Protein AF-A0A949XTY3-F1 (afdb_monomer_lite)

Radius of gyration: 13.12 Å; chains: 1; bounding box: 26×19×36 Å

Structure (mmCIF, N/CA/C/O backbone):
data_AF-A0A949XTY3-F1
#
_entry.id   AF-A0A949XTY3-F1
#
loop_
_atom_site.group_PDB
_atom_site.id
_atom_site.type_symbol
_atom_site.label_atom_id
_atom_site.label_alt_id
_atom_site.label_comp_id
_atom_site.label_asym_id
_atom_site.label_entity_id
_atom_site.label_seq_id
_atom_site.pdbx_PDB_ins_code
_atom_site.Cartn_x
_atom_site.Cartn_y
_atom_site.Cartn_z
_atom_site.occupancy
_atom_site.B_iso_or_equiv
_atom_site.auth_seq_id
_atom_site.auth_comp_id
_atom_site.auth_asym_id
_atom_site.auth_atom_id
_atom_site.pdbx_PDB_model_num
ATOM 1 N N . MET A 1 1 ? 8.818 10.092 17.363 1.00 46.91 1 MET A N 1
ATOM 2 C CA . MET A 1 1 ? 7.856 9.232 18.087 1.00 46.91 1 MET A CA 1
ATOM 3 C C . MET A 1 1 ? 6.427 9.408 17.573 1.00 46.91 1 MET A C 1
ATOM 5 O O . MET A 1 1 ? 5.808 8.398 17.302 1.00 46.91 1 MET A O 1
ATOM 9 N N . ALA A 1 2 ? 5.937 10.629 17.309 1.00 52.19 2 ALA A N 1
ATOM 10 C CA . ALA A 1 2 ? 4.569 10.851 16.800 1.00 52.19 2 ALA A CA 1
ATOM 11 C C . ALA A 1 2 ? 4.222 10.169 15.451 1.00 52.19 2 ALA A C 1
ATOM 13 O O . ALA A 1 2 ? 3.069 9.813 15.227 1.00 52.19 2 ALA A O 1
ATOM 14 N N . THR A 1 3 ? 5.196 9.960 14.554 1.00 64.38 3 THR A N 1
ATOM 15 C CA . THR A 1 3 ? 4.955 9.292 13.260 1.00 64.38 3 THR A CA 1
ATOM 16 C C . THR A 1 3 ? 4.575 7.821 13.425 1.00 64.38 3 THR A C 1
ATOM 18 O O . THR A 1 3 ? 3.688 7.349 12.725 1.00 64.38 3 THR A O 1
ATOM 21 N N . SER A 1 4 ? 5.205 7.123 14.375 1.00 79.06 4 SER A N 1
ATOM 22 C CA . SER A 1 4 ? 5.007 5.690 14.607 1.00 79.06 4 SER A CA 1
ATOM 23 C C . SER A 1 4 ? 3.603 5.393 15.134 1.00 79.06 4 SER A C 1
ATOM 25 O O . SER A 1 4 ? 2.953 4.466 14.661 1.00 79.06 4 SER A O 1
ATOM 27 N N . ASP A 1 5 ? 3.115 6.214 16.068 1.00 88.69 5 ASP A N 1
ATOM 28 C CA . ASP A 1 5 ? 1.785 6.045 16.663 1.00 88.69 5 ASP A CA 1
ATOM 29 C C . ASP A 1 5 ? 0.676 6.366 15.651 1.00 88.69 5 ASP A C 1
ATOM 31 O O . ASP A 1 5 ? -0.325 5.655 15.572 1.00 88.69 5 ASP A O 1
ATOM 35 N N . ALA A 1 6 ? 0.876 7.396 14.819 1.00 89.31 6 ALA A N 1
ATOM 36 C CA . ALA A 1 6 ? -0.048 7.736 13.739 1.00 89.31 6 ALA A CA 1
ATOM 37 C C . ALA A 1 6 ? -0.095 6.650 12.649 1.00 89.31 6 ALA A C 1
ATOM 39 O O . ALA A 1 6 ? -1.170 6.329 12.145 1.00 89.31 6 ALA A O 1
ATOM 40 N N . GLU A 1 7 ? 1.049 6.059 12.293 1.00 91.56 7 GLU A N 1
ATOM 41 C CA . GLU A 1 7 ? 1.105 4.918 11.370 1.00 91.56 7 GLU A CA 1
ATOM 42 C C . GLU A 1 7 ? 0.446 3.672 11.973 1.00 91.56 7 GLU A C 1
ATOM 44 O O . GLU A 1 7 ? -0.333 3.004 11.293 1.00 91.56 7 GLU A O 1
ATOM 49 N N . ALA A 1 8 ? 0.683 3.386 13.256 1.00 94.31 8 ALA A N 1
ATOM 50 C CA . ALA A 1 8 ? 0.043 2.272 13.949 1.00 94.31 8 ALA A CA 1
ATOM 51 C C . ALA A 1 8 ? -1.485 2.429 13.991 1.00 94.31 8 ALA A C 1
ATOM 53 O O . ALA A 1 8 ? -2.207 1.471 13.712 1.00 94.31 8 ALA A O 1
ATOM 54 N N . LEU A 1 9 ? 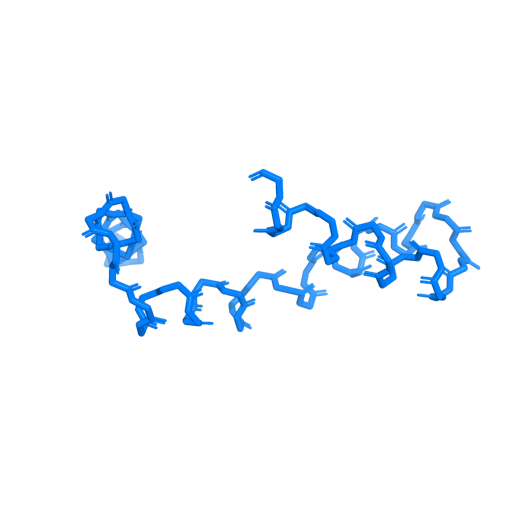-1.983 3.636 14.276 1.00 95.81 9 LEU A N 1
ATOM 55 C CA . LEU A 1 9 ? -3.414 3.938 14.266 1.00 95.81 9 LEU A CA 1
ATOM 56 C C . LEU A 1 9 ? -4.018 3.794 12.862 1.00 95.81 9 LEU A C 1
ATOM 58 O O . LEU A 1 9 ? -5.082 3.195 12.719 1.00 95.81 9 LEU A O 1
ATOM 62 N N . LEU A 1 10 ? -3.330 4.287 11.828 1.00 95.50 10 LEU A N 1
ATOM 63 C CA . LEU A 1 10 ? -3.762 4.131 10.437 1.00 95.50 10 LEU A CA 1
ATOM 64 C C . LEU A 1 10 ? -3.909 2.648 10.072 1.00 95.50 10 LEU A C 1
ATOM 66 O O . LEU A 1 10 ? -4.937 2.236 9.540 1.00 95.50 10 LEU A O 1
ATOM 70 N N . VAL A 1 11 ? -2.920 1.823 10.426 1.00 94.88 11 VAL A N 1
ATOM 71 C CA . VAL A 1 11 ? -2.962 0.371 10.197 1.00 94.88 11 VAL A CA 1
ATOM 72 C C . VAL A 1 11 ? -4.118 -0.285 10.955 1.00 94.88 11 VAL A C 1
ATOM 74 O O . VAL A 1 11 ? -4.779 -1.171 10.411 1.00 94.88 11 VAL A O 1
ATOM 77 N N . GLN A 1 12 ?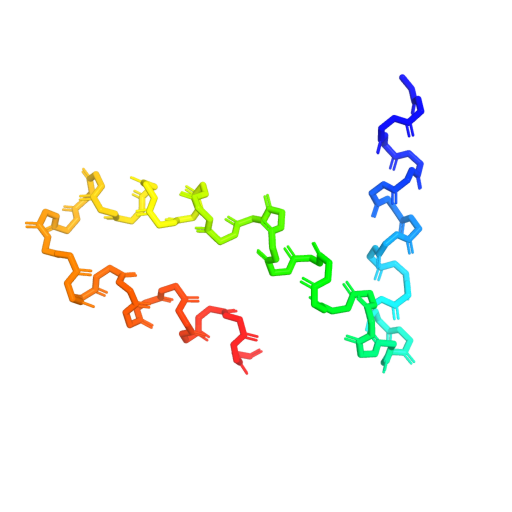 -4.394 0.134 12.192 1.00 97.12 12 GLN A N 1
ATOM 78 C CA . GLN A 1 12 ? -5.539 -0.373 12.953 1.00 97.12 12 GLN A CA 1
ATOM 79 C C . GLN A 1 12 ? -6.876 -0.039 12.278 1.00 97.12 12 GLN A C 1
ATOM 81 O O . GLN A 1 12 ? -7.723 -0.921 12.159 1.00 97.12 12 GLN A O 1
ATOM 86 N N . GLN A 1 13 ? -7.057 1.192 11.796 1.00 97.75 13 GLN A N 1
ATOM 87 C CA . GLN A 1 13 ? -8.282 1.614 11.106 1.00 97.75 13 GLN A CA 1
ATOM 88 C C . GLN A 1 13 ? -8.482 0.869 9.781 1.00 97.75 13 GLN A C 1
ATOM 90 O O . GLN A 1 13 ? -9.583 0.398 9.501 1.00 97.75 13 GLN A O 1
ATOM 95 N N . VAL A 1 14 ? -7.409 0.672 9.008 1.00 96.19 14 VAL A N 1
ATOM 96 C CA . VAL A 1 14 ? -7.442 -0.148 7.786 1.00 96.19 14 VAL A CA 1
ATOM 97 C C . VAL A 1 14 ? -7.893 -1.575 8.101 1.00 96.19 14 VAL A C 1
ATOM 99 O O . VAL A 1 14 ? -8.787 -2.099 7.442 1.00 96.19 14 VAL A O 1
ATOM 102 N N . ARG A 1 15 ? -7.346 -2.193 9.156 1.00 95.62 15 ARG A N 1
ATOM 103 C CA . ARG A 1 15 ? -7.756 -3.540 9.599 1.00 95.62 15 ARG A CA 1
ATOM 104 C C . ARG A 1 15 ? -9.207 -3.607 10.076 1.00 95.62 15 ARG A C 1
ATOM 106 O O . ARG A 1 15 ? -9.805 -4.675 10.012 1.00 95.62 15 ARG A O 1
ATOM 113 N N . ALA A 1 16 ? -9.763 -2.493 10.546 1.00 97.56 16 ALA A N 1
ATOM 114 C CA . ALA A 1 16 ? -11.167 -2.380 10.928 1.00 97.56 16 ALA A CA 1
ATOM 115 C C . ALA A 1 16 ? -12.112 -2.142 9.729 1.00 97.56 16 ALA A C 1
ATOM 117 O O . ALA A 1 16 ? -13.322 -2.060 9.928 1.00 97.56 16 ALA A O 1
ATOM 118 N N . GLY A 1 17 ? -11.588 -2.046 8.500 1.00 96.94 17 GLY A N 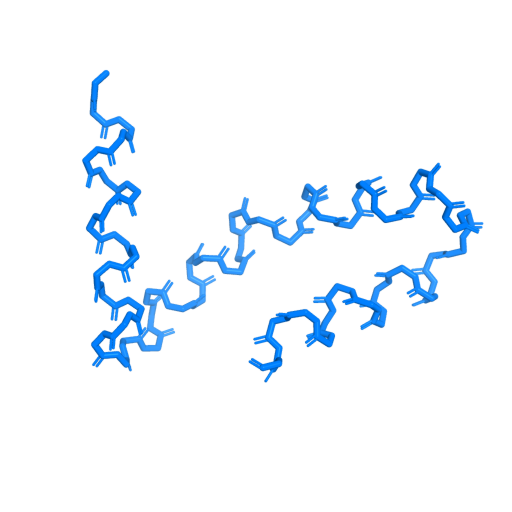1
ATOM 119 C CA . GLY A 1 17 ? -12.379 -1.841 7.284 1.00 96.94 17 GLY A CA 1
ATOM 120 C C . GLY A 1 17 ? -12.710 -0.377 6.980 1.00 96.94 17 GLY A C 1
ATOM 121 O O . GLY A 1 17 ? -13.613 -0.108 6.188 1.00 96.94 17 GLY A O 1
ATOM 122 N N . ASP A 1 18 ? -12.009 0.582 7.591 1.00 98.12 18 ASP A N 1
ATOM 123 C CA . ASP A 1 18 ? -12.214 2.004 7.310 1.00 98.12 18 ASP A CA 1
ATOM 124 C C . ASP A 1 18 ? -11.697 2.368 5.903 1.00 98.12 18 ASP A C 1
ATOM 126 O O . ASP A 1 18 ? -10.493 2.429 5.642 1.00 98.12 18 ASP A O 1
ATOM 130 N N . ALA A 1 19 ? -12.626 2.658 4.988 1.00 97.06 19 ALA A N 1
ATOM 131 C CA . ALA A 1 19 ? -12.322 3.032 3.606 1.00 97.06 19 ALA A CA 1
ATOM 132 C C . ALA A 1 19 ? -11.582 4.380 3.474 1.00 97.06 19 ALA A C 1
ATOM 134 O O . ALA A 1 19 ? -10.883 4.624 2.489 1.00 97.06 19 ALA A O 1
ATOM 135 N N . SER A 1 20 ? -11.731 5.292 4.436 1.00 97.56 20 SER A N 1
ATOM 136 C CA . SER A 1 20 ? -10.975 6.546 4.477 1.00 97.56 20 SER A CA 1
ATOM 137 C C . SER A 1 20 ? -9.531 6.304 4.901 1.00 97.56 20 SER A C 1
ATOM 139 O O . SER A 1 20 ? -8.611 6.858 4.300 1.00 97.56 20 SER A O 1
ATOM 141 N N . ALA A 1 21 ? -9.319 5.445 5.899 1.00 97.31 21 ALA A N 1
ATOM 142 C CA . ALA A 1 21 ? -7.983 5.018 6.306 1.00 97.31 21 ALA A CA 1
ATOM 143 C C . ALA A 1 21 ? -7.276 4.255 5.177 1.00 97.31 21 ALA A C 1
ATOM 145 O O . ALA A 1 21 ? -6.093 4.476 4.923 1.00 97.31 21 ALA A O 1
ATOM 146 N N . TRP A 1 22 ? -8.013 3.420 4.441 1.00 96.62 22 TRP A N 1
ATOM 147 C CA . TRP A 1 22 ? -7.490 2.717 3.272 1.00 96.62 22 TRP A CA 1
ATOM 148 C C . TRP A 1 22 ? -6.992 3.670 2.179 1.00 96.62 22 TRP A C 1
ATOM 150 O O . TRP A 1 22 ? -5.858 3.544 1.721 1.00 96.62 22 TRP A O 1
ATOM 160 N N . ARG A 1 23 ? -7.789 4.685 1.819 1.00 96.50 23 ARG A N 1
ATOM 161 C CA . ARG A 1 23 ? -7.372 5.715 0.849 1.00 96.50 23 ARG A CA 1
ATOM 162 C C . ARG A 1 23 ? -6.129 6.475 1.306 1.00 96.50 23 ARG A C 1
ATOM 164 O O . ARG A 1 23 ? -5.197 6.630 0.526 1.00 96.50 23 ARG A O 1
ATOM 171 N N . GLN A 1 24 ? -6.078 6.872 2.578 1.00 96.50 24 GLN A N 1
ATOM 172 C CA . GLN A 1 24 ? -4.905 7.547 3.146 1.00 96.50 24 GLN A CA 1
ATOM 173 C C . GLN A 1 24 ? -3.645 6.674 3.095 1.00 96.50 24 GLN A C 1
ATOM 175 O O . GLN A 1 24 ? -2.543 7.184 2.889 1.00 96.50 24 GLN A O 1
ATOM 180 N N . LEU A 1 25 ? -3.787 5.360 3.289 1.00 95.12 25 LEU A N 1
ATOM 181 C CA . LEU A 1 25 ? -2.677 4.426 3.151 1.00 95.12 25 LEU A CA 1
ATOM 182 C C . LEU A 1 25 ? -2.184 4.394 1.698 1.00 95.12 25 LEU A C 1
ATOM 184 O O . LEU A 1 25 ? -0.990 4.574 1.473 1.00 95.12 25 LEU A O 1
ATOM 188 N N . ILE A 1 26 ? -3.076 4.254 0.716 1.00 95.56 26 ILE A N 1
ATOM 189 C CA . ILE A 1 26 ? -2.692 4.273 -0.706 1.00 95.56 26 ILE A CA 1
ATOM 190 C C . ILE A 1 26 ? -1.955 5.574 -1.049 1.00 95.56 26 ILE A C 1
ATOM 192 O O . ILE A 1 26 ? -0.795 5.519 -1.457 1.00 95.56 26 ILE A O 1
ATOM 196 N N . GLU A 1 27 ? -2.558 6.735 -0.778 1.00 95.19 27 GLU A N 1
ATOM 197 C CA . GLU A 1 27 ? -1.986 8.058 -1.086 1.00 95.19 27 GLU A CA 1
ATOM 198 C C . GLU A 1 27 ? -0.569 8.245 -0.509 1.00 95.19 27 GLU A C 1
ATOM 200 O O . GLU A 1 27 ? 0.290 8.894 -1.108 1.00 95.19 27 GLU A O 1
ATOM 205 N N . ARG A 1 28 ? -0.288 7.649 0.657 1.00 94.31 28 ARG A N 1
ATOM 206 C CA . ARG A 1 28 ? 0.998 7.789 1.355 1.00 94.31 28 ARG A CA 1
ATOM 207 C C . ARG A 1 28 ? 2.102 6.862 0.842 1.00 94.31 28 ARG A C 1
ATOM 209 O O . ARG A 1 28 ? 3.293 7.156 1.038 1.00 94.31 28 ARG A O 1
ATOM 216 N N . TYR A 1 29 ? 1.747 5.715 0.270 1.00 95.06 29 TYR A N 1
ATOM 217 C CA . TYR A 1 29 ? 2.718 4.683 -0.111 1.00 95.06 29 TYR A CA 1
ATOM 218 C C . TYR A 1 29 ? 2.803 4.446 -1.623 1.00 95.06 29 TYR A C 1
ATOM 220 O O . TYR A 1 29 ? 3.879 4.050 -2.072 1.00 95.06 29 TYR A O 1
ATOM 228 N N . GLU A 1 30 ? 1.773 4.767 -2.412 1.00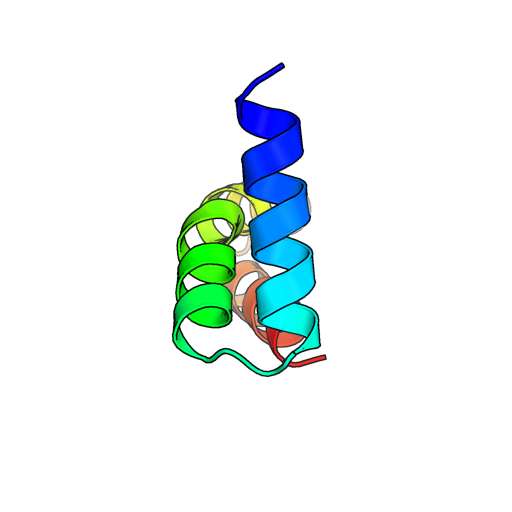 96.06 30 GLU A N 1
ATOM 229 C CA . GLU A 1 30 ? 1.718 4.524 -3.864 1.00 96.06 30 GLU A CA 1
ATOM 230 C C . GLU A 1 30 ? 2.953 5.066 -4.593 1.00 96.06 30 GLU A C 1
ATOM 232 O O . GLU A 1 30 ? 3.675 4.303 -5.228 1.00 96.06 30 GLU A O 1
ATOM 237 N N . GLY A 1 31 ? 3.285 6.350 -4.426 1.00 96.69 31 GLY A N 1
ATOM 238 C CA . GLY A 1 31 ? 4.426 6.951 -5.128 1.00 96.69 31 GLY A CA 1
ATOM 239 C C . GLY A 1 31 ? 5.782 6.314 -4.789 1.00 96.69 31 GLY A C 1
ATOM 240 O O . GLY A 1 31 ? 6.646 6.187 -5.657 1.00 96.69 31 GLY A O 1
ATOM 241 N N . ARG A 1 32 ? 5.979 5.869 -3.539 1.00 97.00 32 ARG A N 1
ATOM 242 C CA . ARG A 1 32 ? 7.229 5.208 -3.115 1.00 97.00 32 ARG A CA 1
ATOM 243 C C . ARG A 1 32 ? 7.307 3.768 -3.603 1.00 97.00 32 ARG A C 1
ATOM 245 O O . ARG A 1 32 ? 8.387 3.333 -3.996 1.00 97.00 32 ARG A O 1
ATOM 252 N N . LEU A 1 33 ? 6.189 3.047 -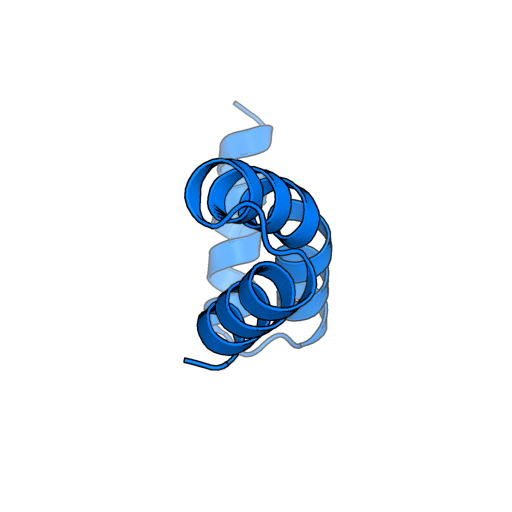3.582 1.00 97.56 33 LEU A N 1
ATOM 253 C CA . LEU A 1 33 ? 6.101 1.700 -4.144 1.00 97.56 33 LEU A CA 1
ATOM 254 C C . LEU A 1 33 ? 6.350 1.738 -5.649 1.00 97.56 33 LEU A C 1
ATOM 256 O O . LEU A 1 33 ? 7.147 0.962 -6.161 1.00 97.56 33 LEU A O 1
ATOM 260 N N . LEU A 1 34 ? 5.771 2.717 -6.331 1.00 98.06 34 LEU A N 1
ATOM 261 C CA . LEU A 1 34 ? 5.942 2.904 -7.758 1.00 98.06 34 LEU A CA 1
ATOM 262 C C . LEU A 1 34 ? 7.383 3.234 -8.138 1.00 98.06 34 LEU A C 1
ATOM 264 O O . LEU A 1 34 ? 7.931 2.570 -9.005 1.00 98.06 34 LEU A O 1
ATOM 268 N N . ALA A 1 35 ? 8.046 4.160 -7.440 1.00 97.94 35 ALA A N 1
ATOM 269 C CA . ALA A 1 35 ? 9.473 4.419 -7.658 1.00 97.94 35 ALA A CA 1
ATOM 270 C C . ALA A 1 35 ? 10.346 3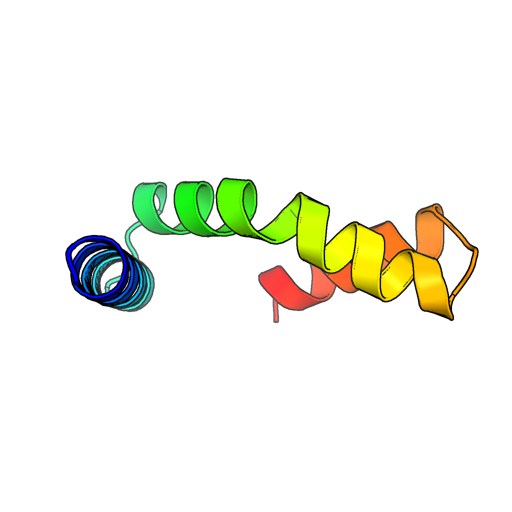.176 -7.389 1.00 97.94 35 ALA A C 1
ATOM 272 O O . ALA A 1 35 ? 11.327 2.922 -8.089 1.00 97.94 35 ALA A O 1
ATOM 273 N N . PHE A 1 36 ? 9.993 2.381 -6.376 1.00 97.94 36 PHE A N 1
ATOM 274 C CA . PHE A 1 36 ? 10.705 1.151 -6.041 1.00 97.94 36 PHE A CA 1
ATOM 275 C C . PHE A 1 36 ? 10.560 0.073 -7.125 1.00 97.94 36 PHE A C 1
ATOM 277 O O . PHE A 1 36 ? 11.554 -0.571 -7.476 1.00 97.94 36 PHE A O 1
ATOM 284 N N . VAL A 1 37 ? 9.355 -0.134 -7.655 1.00 97.94 37 VAL A N 1
ATOM 285 C CA . VAL A 1 37 ? 9.098 -1.114 -8.720 1.00 97.94 37 VAL A CA 1
ATOM 286 C C . VAL A 1 37 ? 9.686 -0.634 -10.050 1.00 97.94 37 VAL A C 1
ATOM 288 O O . VAL A 1 37 ? 10.392 -1.398 -10.708 1.00 97.94 37 VAL A O 1
ATOM 291 N N . ASP A 1 38 ? 9.516 0.647 -10.380 1.00 98.31 38 ASP A N 1
ATOM 292 C CA . ASP A 1 38 ? 10.042 1.266 -11.603 1.00 98.31 38 ASP A CA 1
ATOM 293 C C . ASP A 1 38 ? 11.571 1.160 -11.690 1.00 98.31 38 ASP A C 1
ATOM 295 O O . ASP A 1 38 ? 12.103 0.778 -12.729 1.00 98.31 38 ASP A O 1
ATOM 299 N N . SER A 1 39 ? 12.285 1.315 -10.564 1.00 97.94 39 SER A N 1
ATOM 300 C CA . SER A 1 39 ? 13.746 1.111 -10.501 1.00 97.94 39 SER A CA 1
ATOM 301 C C . SER A 1 39 ? 14.223 -0.315 -10.835 1.00 97.94 39 SER A C 1
ATOM 303 O O . SER A 1 39 ? 15.424 -0.548 -10.978 1.00 97.94 39 SER A O 1
ATOM 305 N N . ARG A 1 40 ? 13.308 -1.290 -10.914 1.00 97.69 40 ARG A N 1
ATOM 306 C CA . ARG A 1 40 ? 13.595 -2.696 -11.246 1.00 97.69 40 ARG A CA 1
ATOM 307 C C . ARG A 1 40 ? 13.111 -3.053 -12.638 1.00 97.69 40 ARG A C 1
ATOM 309 O O . ARG A 1 40 ? 13.868 -3.645 -13.403 1.00 97.69 40 ARG A O 1
ATOM 316 N N . LEU A 1 41 ? 11.863 -2.714 -12.948 1.00 97.62 41 LEU A N 1
ATOM 317 C CA . LEU A 1 41 ? 11.230 -3.103 -14.204 1.00 97.62 41 LEU A CA 1
ATOM 318 C C . LEU A 1 41 ? 11.628 -2.184 -15.358 1.00 97.62 41 LEU A C 1
ATOM 320 O O . LEU A 1 41 ? 11.694 -2.652 -16.489 1.00 97.62 41 LEU A O 1
ATOM 324 N N . HIS A 1 42 ? 11.925 -0.908 -15.077 1.00 96.81 42 HIS A N 1
ATOM 325 C CA . HIS A 1 42 ? 12.170 0.128 -16.088 1.00 96.81 42 HIS A CA 1
ATOM 326 C C . HIS A 1 42 ? 11.060 0.197 -17.157 1.00 96.81 42 HIS A C 1
ATOM 328 O O . HIS A 1 42 ? 11.291 0.613 -18.292 1.00 96.81 42 HIS A O 1
ATOM 334 N N . ASP A 1 43 ? 9.854 -0.219 -16.774 1.00 98.00 43 ASP A N 1
ATOM 335 C CA . ASP A 1 43 ? 8.632 -0.189 -17.562 1.00 98.00 43 ASP A CA 1
ATOM 336 C C . ASP A 1 43 ? 7.548 0.408 -16.675 1.00 98.00 43 ASP A C 1
ATOM 338 O O . ASP A 1 43 ? 7.149 -0.170 -15.657 1.00 98.00 43 ASP A O 1
ATOM 342 N N . ARG A 1 44 ? 7.099 1.599 -17.062 1.00 95.62 44 ARG A N 1
ATOM 343 C CA . ARG A 1 44 ? 6.157 2.382 -16.279 1.00 95.62 44 ARG A CA 1
ATOM 344 C C . ARG A 1 44 ? 4.801 1.691 -16.150 1.00 95.62 44 ARG A C 1
ATOM 346 O O . ARG A 1 44 ? 4.241 1.701 -15.059 1.00 95.62 44 ARG A O 1
ATOM 353 N N . ALA A 1 45 ? 4.299 1.099 -17.233 1.00 97.88 45 ALA A N 1
ATOM 354 C CA . ALA A 1 45 ? 2.985 0.465 -17.248 1.00 97.88 45 ALA A CA 1
ATOM 355 C C . ALA A 1 45 ? 3.001 -0.802 -16.388 1.00 97.88 45 ALA A C 1
ATOM 357 O O . ALA A 1 45 ? 2.193 -0.938 -15.475 1.00 97.88 45 ALA A O 1
ATOM 358 N N . ALA A 1 46 ? 4.009 -1.659 -16.579 1.00 97.81 46 ALA A N 1
ATOM 359 C CA . ALA A 1 46 ? 4.175 -2.852 -15.750 1.00 97.81 46 ALA A CA 1
ATOM 360 C C . ALA A 1 46 ? 4.378 -2.507 -14.262 1.00 97.81 46 ALA A C 1
ATOM 362 O O . ALA A 1 46 ? 3.938 -3.239 -13.378 1.00 97.81 46 ALA A O 1
ATOM 363 N N . SER A 1 47 ? 5.033 -1.381 -13.965 1.00 98.12 47 SER A N 1
ATOM 364 C CA . SER A 1 47 ? 5.224 -0.923 -12.586 1.00 98.12 47 SER A CA 1
ATOM 365 C C . SER A 1 47 ? 3.932 -0.429 -11.942 1.00 98.12 47 SER A C 1
ATOM 367 O O . SER A 1 47 ? 3.708 -0.698 -10.763 1.00 98.12 47 SER A O 1
ATOM 369 N N . GLU A 1 48 ? 3.086 0.279 -12.691 1.00 97.31 48 GLU A N 1
ATOM 370 C CA . GLU A 1 48 ? 1.759 0.698 -12.229 1.00 97.31 48 GLU A CA 1
ATOM 371 C C . GLU A 1 48 ? 0.872 -0.518 -11.945 1.00 97.31 48 GLU A C 1
ATOM 373 O O . GLU A 1 48 ? 0.315 -0.603 -10.849 1.00 97.31 48 GLU A O 1
ATOM 378 N N . ASP A 1 49 ? 0.832 -1.495 -12.855 1.00 97.50 49 ASP A N 1
ATOM 379 C CA . ASP A 1 49 ? 0.041 -2.721 -12.695 1.00 97.50 49 ASP A CA 1
ATOM 380 C C . ASP A 1 49 ? 0.432 -3.488 -11.421 1.00 97.50 49 ASP A C 1
ATOM 382 O O . ASP A 1 49 ? -0.420 -3.801 -10.588 1.00 97.50 49 ASP A O 1
ATOM 386 N N . VAL A 1 50 ? 1.732 -3.704 -11.195 1.00 97.19 50 VAL A N 1
ATOM 387 C CA . VAL A 1 50 ? 2.238 -4.399 -9.997 1.00 97.19 50 VAL A CA 1
ATOM 388 C C . VAL A 1 50 ? 1.884 -3.654 -8.706 1.00 97.19 50 VAL A C 1
ATOM 390 O O . VAL A 1 50 ? 1.533 -4.275 -7.696 1.00 97.19 50 VAL A O 1
ATOM 393 N N . VAL A 1 51 ? 1.979 -2.320 -8.700 1.00 97.00 51 VAL A N 1
ATOM 394 C CA . VAL A 1 51 ? 1.612 -1.516 -7.524 1.00 97.00 51 VAL A CA 1
ATOM 395 C C . VAL A 1 51 ? 0.116 -1.620 -7.246 1.00 97.00 51 VAL A C 1
ATOM 397 O O . VAL A 1 51 ? -0.265 -1.777 -6.085 1.00 97.00 51 VAL A O 1
ATOM 400 N N . GLN A 1 52 ? -0.728 -1.584 -8.277 1.00 95.00 52 GLN A N 1
ATOM 401 C CA . GLN A 1 52 ? -2.170 -1.742 -8.101 1.00 95.00 52 GLN A CA 1
ATOM 402 C C . GLN A 1 52 ? -2.540 -3.135 -7.585 1.00 95.00 52 GLN A C 1
ATOM 404 O O . GLN A 1 52 ? -3.279 -3.231 -6.605 1.00 95.00 52 GLN A O 1
ATOM 409 N N . GLU A 1 53 ? -1.982 -4.204 -8.159 1.00 95.94 53 GLU A N 1
ATOM 410 C CA . GLU A 1 53 ? -2.200 -5.577 -7.680 1.00 95.94 53 GLU A CA 1
ATOM 411 C C . GLU A 1 53 ? -1.807 -5.739 -6.207 1.00 95.94 53 GLU A C 1
ATOM 413 O O . GLU A 1 53 ? -2.518 -6.386 -5.441 1.00 95.94 53 GLU A O 1
ATOM 418 N N . THR A 1 54 ? -0.725 -5.085 -5.777 1.00 93.88 54 THR A N 1
ATOM 419 C CA . THR A 1 54 ? -0.255 -5.136 -4.383 1.00 93.88 54 THR A CA 1
ATOM 420 C C . THR A 1 54 ? -1.268 -4.549 -3.395 1.00 93.88 54 THR A C 1
ATOM 422 O O . THR A 1 54 ? -1.348 -5.007 -2.257 1.00 93.88 54 THR A O 1
ATOM 425 N N . PHE A 1 55 ? -2.039 -3.536 -3.797 1.00 91.50 55 PHE A N 1
ATOM 426 C CA . PHE A 1 55 ? -3.090 -2.967 -2.951 1.00 91.50 55 PHE A CA 1
ATOM 427 C C . PHE A 1 55 ? -4.386 -3.786 -2.979 1.00 91.50 55 PHE A C 1
ATOM 429 O O . PHE A 1 55 ? -5.147 -3.737 -2.018 1.00 91.50 55 PHE A O 1
ATOM 436 N N . ILE A 1 56 ? -4.656 -4.513 -4.063 1.00 88.81 56 ILE A N 1
ATOM 437 C CA . ILE A 1 56 ? -5.880 -5.313 -4.222 1.00 88.81 56 ILE A CA 1
ATOM 438 C C . ILE A 1 56 ? -5.746 -6.708 -3.576 1.00 88.81 56 ILE A C 1
ATOM 440 O O . ILE A 1 56 ? -6.771 -7.299 -3.232 1.00 88.81 56 ILE A O 1
ATOM 444 N N . GLY A 1 57 ? -4.512 -7.210 -3.434 1.00 70.06 57 GLY A N 1
ATOM 445 C CA . GLY A 1 57 ? -4.164 -8.561 -2.967 1.00 70.06 57 GLY A CA 1
ATOM 446 C C . GLY A 1 57 ? -4.772 -9.019 -1.645 1.00 70.06 57 GLY A C 1
ATOM 447 O O . GLY A 1 57 ? -4.882 -8.207 -0.699 1.00 70.06 57 GLY A O 1
#

Sequence (57 aa):
MATSDAEALLVQQVRAGDASAWRQLIERYEGRLLAFVDSRLHDRAASEDVVQETFIG

Secondary structure (DSSP, 8-state):
-HHHHHHHHHHHHHHTT-HHHHHHHHHHHHHHHHHHHHHHH--HHHHHHHHHHHHH-

pLDDT: mean 93.12, std 10.34, range [46.91, 98.31]

Foldseek 3Di:
DVVVVVVVVLVVCVVVVNPVSLVVVCVVCVVVQLVVQCVPPVDNVVSNVVSVVVSVD